Protein AF-A0A925Y4F1-F1 (afdb_monomer)

Nearest PDB structures (foldseek):
  5akm-assembly2_K  TM=5.065E-01  e=3.520E-01  Desulfurococcus mucosus
  6th6-assembly1_Aj  TM=6.884E-01  e=2.343E+00  Thermococcus kodakarensis KOD1
  8g4s-assembly1_W  TM=6.745E-01  e=3.884E+00  Giardia duodenalis assemblage A
  2dql-assembly1_B  TM=3.726E-01  e=1.506E+00  Nostoc sp. PCC 7120 = FACHB-418

Solvent-accessible surface area (backbone atoms only — not comparable to full-atom values): 8237 Å² total; per-residue (Å²): 137,86,78,78,82,74,82,84,73,77,50,71,69,57,51,53,49,58,68,64,50,79,84,72,74,66,69,68,47,34,46,95,66,80,84,69,73,68,86,75,72,80,54,98,79,59,75,74,85,65,49,62,56,43,49,54,50,48,53,49,29,64,29,51,77,56,50,66,47,76,46,74,44,55,70,67,51,51,48,53,45,55,49,51,38,64,76,66,68,48,47,55,48,78,45,78,44,85,69,65,87,67,39,27,39,35,37,32,65,57,58,56,62,61,57,48,51,54,53,50,48,54,53,50,53,53,51,52,52,56,69,68,75,110

Structure (mmCIF, N/CA/C/O backbone):
data_AF-A0A925Y4F1-F1
#
_entry.id   AF-A0A925Y4F1-F1
#
loop_
_atom_site.group_PDB
_atom_site.id
_atom_site.type_symbol
_atom_site.label_atom_id
_atom_site.label_alt_id
_atom_site.label_comp_id
_atom_site.label_asym_id
_atom_site.label_entity_id
_atom_site.label_seq_id
_atom_site.pdbx_PDB_ins_code
_atom_site.Cartn_x
_atom_site.Cartn_y
_atom_site.Cartn_z
_atom_site.occupancy
_atom_site.B_iso_or_equiv
_atom_site.auth_seq_id
_atom_site.auth_comp_id
_atom_site.auth_asym_id
_atom_site.auth_atom_id
_atom_site.pdbx_PDB_model_num
ATOM 1 N N . MET A 1 1 ? 37.321 -31.493 -2.704 1.00 39.97 1 MET A N 1
ATOM 2 C CA . MET A 1 1 ? 37.494 -30.059 -3.024 1.00 39.97 1 MET A CA 1
ATOM 3 C C . MET A 1 1 ? 36.190 -29.572 -3.640 1.00 39.97 1 MET A C 1
ATOM 5 O O . MET A 1 1 ? 35.949 -29.855 -4.803 1.00 39.97 1 MET A O 1
ATOM 9 N N . ASN A 1 2 ? 35.301 -28.958 -2.853 1.00 40.00 2 ASN A N 1
ATOM 10 C CA . ASN A 1 2 ? 34.049 -28.402 -3.378 1.00 40.00 2 ASN A CA 1
ATOM 11 C C . ASN A 1 2 ? 34.341 -27.017 -3.956 1.00 40.00 2 ASN A C 1
ATOM 13 O O . ASN A 1 2 ? 34.723 -26.113 -3.217 1.00 40.00 2 ASN A O 1
ATOM 17 N N . SER A 1 3 ? 34.209 -26.885 -5.275 1.00 37.91 3 SER A N 1
ATOM 18 C CA . SER A 1 3 ? 34.307 -25.599 -5.964 1.00 37.91 3 SER A CA 1
ATOM 19 C C . SER A 1 3 ? 33.114 -24.715 -5.569 1.00 37.91 3 SER A C 1
ATOM 21 O O . SER A 1 3 ? 31.995 -25.234 -5.500 1.00 37.91 3 SER A O 1
ATOM 23 N N . PRO A 1 4 ? 33.305 -23.414 -5.287 1.00 43.16 4 PRO A N 1
ATOM 24 C CA . PRO A 1 4 ? 32.191 -22.515 -5.004 1.00 43.16 4 PRO A CA 1
ATOM 25 C C . PRO A 1 4 ? 31.297 -22.387 -6.252 1.00 43.16 4 PRO A C 1
ATOM 27 O O . PRO A 1 4 ? 31.819 -22.385 -7.371 1.00 43.16 4 PRO A O 1
ATOM 30 N N . PRO A 1 5 ? 29.961 -22.294 -6.108 1.00 44.84 5 PRO A N 1
ATOM 31 C CA . PRO A 1 5 ? 29.085 -22.093 -7.256 1.00 44.84 5 PRO A CA 1
ATOM 32 C C . PRO A 1 5 ? 29.449 -20.773 -7.943 1.00 44.84 5 PRO A C 1
ATOM 34 O O . PR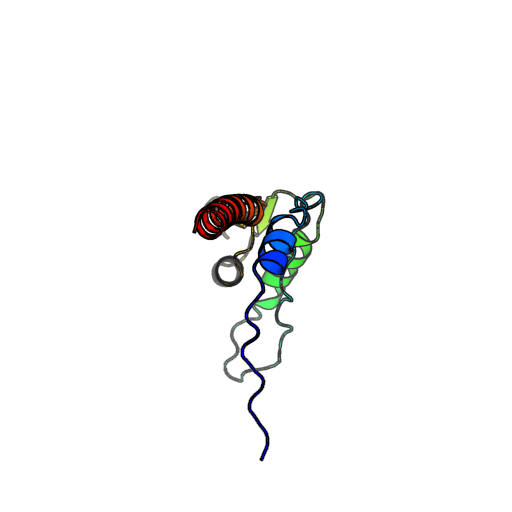O A 1 5 ? 29.563 -19.737 -7.288 1.00 44.84 5 PRO A O 1
ATOM 37 N N . ALA A 1 6 ? 29.651 -20.825 -9.262 1.00 44.00 6 ALA A N 1
ATOM 38 C CA . ALA A 1 6 ? 29.965 -19.649 -10.060 1.00 44.00 6 ALA A CA 1
ATOM 39 C C . ALA A 1 6 ? 28.911 -18.548 -9.831 1.00 44.00 6 ALA A C 1
ATOM 41 O O . ALA A 1 6 ? 27.718 -18.864 -9.720 1.00 44.00 6 ALA A O 1
ATOM 42 N N . PRO A 1 7 ? 29.313 -17.265 -9.768 1.00 50.16 7 PRO A N 1
ATOM 43 C CA . PRO A 1 7 ? 28.362 -16.165 -9.683 1.00 50.16 7 PRO A CA 1
ATOM 44 C 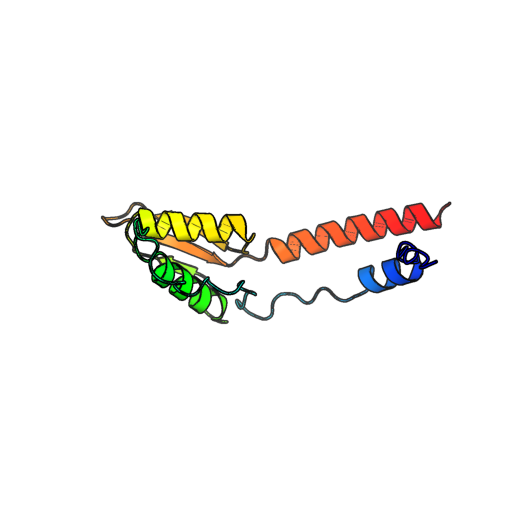C . PRO A 1 7 ? 27.354 -16.283 -10.830 1.00 50.16 7 PRO A C 1
ATOM 46 O O . PRO A 1 7 ? 27.733 -16.407 -11.998 1.00 50.16 7 PRO A O 1
ATOM 49 N N . ARG A 1 8 ? 26.057 -16.277 -10.497 1.00 52.81 8 ARG A N 1
ATOM 50 C CA . ARG A 1 8 ? 24.969 -16.232 -11.481 1.00 52.81 8 ARG A CA 1
ATOM 51 C C . ARG A 1 8 ? 24.977 -14.857 -12.144 1.00 52.81 8 ARG A C 1
ATOM 53 O O . ARG A 1 8 ? 24.193 -13.986 -11.786 1.00 52.81 8 ARG A O 1
ATOM 60 N N . PHE A 1 9 ? 25.882 -14.647 -13.092 1.00 53.66 9 PHE A N 1
ATOM 61 C CA . PHE A 1 9 ? 25.792 -13.508 -13.991 1.00 53.66 9 PHE A CA 1
ATOM 62 C C . PHE A 1 9 ? 24.533 -13.693 -14.837 1.00 53.66 9 PHE A C 1
ATOM 64 O O . PHE A 1 9 ? 24.441 -14.623 -15.642 1.00 53.66 9 PHE A O 1
ATOM 71 N N . LEU A 1 10 ? 23.541 -12.833 -14.613 1.00 61.94 10 LEU A N 1
ATOM 72 C CA . LEU A 1 10 ? 22.380 -12.736 -15.485 1.00 61.94 10 LEU A CA 1
ATOM 73 C C . LEU A 1 10 ? 22.891 -12.368 -16.880 1.00 61.94 10 LEU A C 1
ATOM 75 O O . LEU A 1 10 ? 23.529 -11.333 -17.072 1.00 61.94 10 LEU A O 1
ATOM 79 N N . ARG A 1 11 ? 22.673 -13.254 -17.857 1.00 72.31 11 ARG A N 1
ATOM 80 C CA . ARG A 1 11 ? 23.018 -12.979 -19.257 1.00 72.31 11 ARG A CA 1
ATOM 81 C C . ARG A 1 11 ? 22.191 -11.787 -19.736 1.00 72.31 11 ARG A C 1
ATOM 83 O O . ARG A 1 11 ? 21.039 -11.643 -19.329 1.00 72.31 11 ARG A O 1
ATOM 90 N N . LYS A 1 12 ? 22.733 -10.977 -20.644 1.00 70.81 12 LYS A N 1
ATOM 91 C CA . LYS A 1 12 ? 22.029 -9.825 -21.233 1.00 70.81 12 LYS A CA 1
ATOM 92 C C . LYS A 1 12 ? 20.640 -10.194 -21.775 1.00 70.81 12 LYS A C 1
ATOM 94 O O . LYS A 1 12 ? 19.685 -9.460 -21.552 1.00 70.81 12 LYS A O 1
ATOM 99 N N . ASP A 1 13 ? 20.514 -11.379 -22.369 1.00 70.62 13 ASP A N 1
ATOM 100 C CA . ASP A 1 13 ? 19.242 -11.904 -22.884 1.00 70.62 13 ASP A CA 1
ATOM 101 C C . ASP A 1 13 ? 18.221 -12.178 -21.768 1.00 70.62 13 ASP A C 1
ATOM 103 O O . ASP A 1 13 ? 17.026 -11.944 -21.940 1.00 70.62 13 ASP A O 1
ATOM 107 N N . SER A 1 14 ? 18.682 -12.616 -20.589 1.00 78.25 14 SER A N 1
ATOM 108 C CA . SER A 1 14 ? 17.811 -12.799 -19.419 1.00 78.25 14 SER A CA 1
ATOM 109 C C . SER A 1 14 ? 17.327 -11.465 -18.853 1.00 78.25 14 SER A C 1
ATOM 111 O O . SER A 1 14 ? 16.167 -11.358 -18.475 1.00 78.25 14 SER A O 1
ATOM 113 N N . ILE A 1 15 ? 18.172 -10.427 -18.887 1.00 75.44 15 ILE A N 1
ATOM 114 C CA . ILE A 1 15 ? 17.805 -9.071 -18.456 1.00 75.44 15 ILE A CA 1
ATOM 115 C C . ILE A 1 15 ? 16.771 -8.480 -19.417 1.00 75.44 15 ILE A C 1
ATOM 117 O O . ILE A 1 15 ? 15.743 -7.983 -18.975 1.00 75.44 15 ILE A O 1
ATOM 121 N N . ALA A 1 16 ? 16.989 -8.597 -20.730 1.00 79.00 16 ALA A N 1
ATOM 122 C CA . ALA A 1 16 ? 16.023 -8.147 -21.733 1.00 79.00 16 ALA A CA 1
ATOM 123 C C . ALA A 1 16 ? 14.668 -8.867 -21.600 1.00 79.00 16 ALA A C 1
ATOM 125 O O . ALA A 1 16 ? 13.620 -8.247 -21.759 1.00 79.00 16 ALA A O 1
ATOM 126 N N . THR A 1 17 ? 14.690 -10.161 -21.264 1.00 80.19 17 THR A N 1
ATOM 127 C CA . THR A 1 17 ? 13.474 -10.956 -21.034 1.00 80.19 17 THR A CA 1
ATOM 128 C C . THR A 1 17 ? 12.711 -10.486 -19.792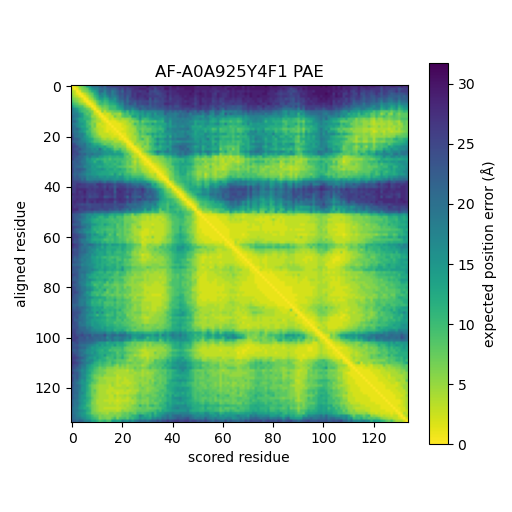 1.00 80.19 17 THR A C 1
ATOM 130 O O . THR A 1 17 ? 11.491 -10.349 -19.847 1.00 80.19 17 THR A O 1
ATOM 133 N N . GLU A 1 18 ? 13.408 -10.203 -18.687 1.00 78.94 18 GLU A N 1
ATOM 134 C CA . GLU A 1 18 ? 12.793 -9.659 -17.467 1.00 78.94 18 GLU A CA 1
ATOM 135 C C . GLU A 1 18 ? 12.236 -8.249 -17.695 1.00 78.94 18 GLU A C 1
ATOM 137 O O . GLU A 1 18 ? 11.084 -7.988 -17.357 1.00 78.94 18 GLU A O 1
ATOM 142 N N . ILE A 1 19 ? 12.990 -7.374 -18.370 1.00 80.56 19 ILE A N 1
ATOM 143 C CA . ILE A 1 19 ? 12.516 -6.039 -18.762 1.00 80.56 19 ILE A CA 1
ATOM 144 C C . ILE A 1 19 ? 11.279 -6.145 -19.653 1.00 80.56 19 ILE A C 1
ATOM 146 O O . ILE A 1 19 ? 10.390 -5.319 -19.532 1.00 80.56 19 ILE A O 1
ATOM 150 N N . ALA A 1 20 ? 11.182 -7.138 -20.539 1.00 79.75 20 ALA A N 1
ATOM 151 C CA . ALA A 1 20 ? 10.024 -7.311 -21.412 1.00 79.75 20 ALA A CA 1
ATOM 152 C C . ALA A 1 20 ? 8.789 -7.891 -20.693 1.00 79.75 20 ALA A C 1
ATOM 154 O O . ALA A 1 20 ? 7.681 -7.767 -21.226 1.00 79.75 20 ALA A O 1
ATOM 155 N N . ARG A 1 21 ? 8.930 -8.482 -19.494 1.00 80.50 21 ARG A N 1
ATOM 156 C CA . ARG A 1 21 ? 7.810 -9.078 -18.743 1.00 80.50 21 ARG A CA 1
ATOM 157 C C . ARG A 1 21 ? 6.735 -8.020 -18.472 1.00 80.50 21 ARG A C 1
ATOM 159 O O . ARG A 1 21 ? 7.064 -6.978 -17.912 1.00 80.50 21 ARG A O 1
ATOM 166 N N . PRO A 1 22 ? 5.462 -8.254 -18.831 1.00 76.19 22 PRO A N 1
ATOM 167 C CA . PRO A 1 22 ? 4.415 -7.261 -18.631 1.00 76.19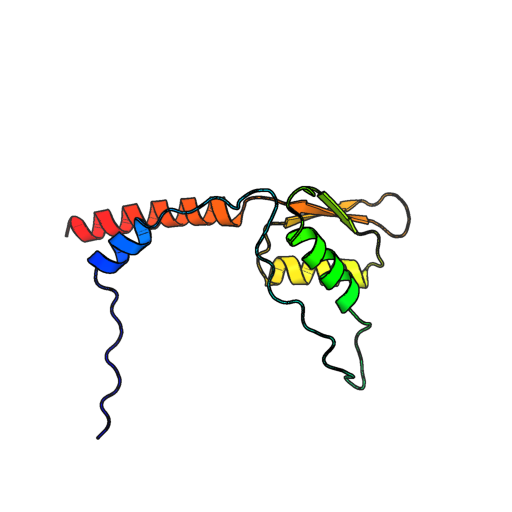 22 PRO A CA 1
ATOM 168 C C . PRO A 1 22 ? 4.261 -6.936 -17.143 1.00 76.19 22 PRO A C 1
ATOM 170 O O . PRO A 1 22 ? 3.979 -7.820 -16.332 1.00 76.19 22 PRO A O 1
ATOM 173 N N . LEU A 1 23 ? 4.420 -5.657 -16.801 1.00 72.38 23 LEU A N 1
ATOM 174 C CA . LEU A 1 23 ? 4.002 -5.135 -15.507 1.00 72.38 23 LEU A CA 1
ATOM 175 C C . LEU A 1 23 ? 2.481 -5.085 -15.527 1.00 72.38 23 LEU A C 1
ATOM 177 O O . LEU A 1 23 ? 1.881 -4.263 -16.218 1.00 72.38 23 LEU A O 1
ATOM 181 N N . THR A 1 24 ? 1.859 -6.038 -14.844 1.00 71.56 24 THR A N 1
ATOM 182 C CA . THR A 1 24 ? 0.402 -6.066 -14.750 1.00 71.56 24 THR A CA 1
ATOM 183 C C . THR A 1 24 ? 0.013 -5.030 -13.698 1.00 71.56 24 THR A C 1
ATOM 185 O O . THR A 1 24 ? 0.523 -5.127 -12.579 1.00 71.56 24 THR A O 1
ATOM 188 N N . PRO A 1 25 ? -0.828 -4.028 -14.018 1.00 70.06 25 PRO A N 1
ATOM 189 C CA . PRO A 1 25 ? -1.329 -3.120 -12.993 1.00 70.06 25 PRO A CA 1
ATOM 190 C C . PRO A 1 25 ? -2.053 -3.938 -11.923 1.00 70.06 25 PRO A C 1
ATOM 192 O O . PRO A 1 25 ? -2.603 -5.001 -12.229 1.00 70.06 25 PRO A O 1
ATOM 195 N N . CYS A 1 26 ? -2.054 -3.461 -10.676 1.00 65.69 26 CYS A N 1
ATOM 196 C CA . CYS A 1 26 ? -2.813 -4.132 -9.625 1.00 65.69 26 CYS A CA 1
ATOM 197 C C . CYS A 1 26 ? -4.280 -4.253 -10.082 1.00 65.69 26 CYS A C 1
ATOM 199 O O . CYS A 1 26 ? -4.888 -3.224 -10.389 1.00 65.69 26 CYS A O 1
ATOM 201 N N . PRO A 1 27 ? -4.837 -5.475 -10.197 1.00 66.25 27 PRO A N 1
ATOM 202 C CA . PRO A 1 27 ? -6.240 -5.631 -10.533 1.00 66.25 27 PRO A CA 1
ATOM 203 C C . PRO A 1 27 ? -7.066 -5.095 -9.362 1.00 66.25 27 PRO A C 1
ATOM 205 O O . PRO A 1 27 ? -6.865 -5.494 -8.212 1.00 66.25 27 PRO A O 1
ATOM 208 N N . ASP A 1 28 ? -7.967 -4.166 -9.668 1.00 76.06 28 ASP A N 1
ATOM 209 C CA . ASP A 1 28 ? -8.813 -3.471 -8.697 1.00 76.06 28 ASP A CA 1
ATOM 210 C C . ASP A 1 28 ? -8.022 -2.722 -7.598 1.00 76.06 28 ASP A C 1
ATOM 212 O O . ASP A 1 28 ? -6.836 -2.392 -7.728 1.00 76.06 28 ASP A O 1
ATOM 216 N N . TRP A 1 29 ? -8.683 -2.417 -6.478 1.00 76.06 29 TRP A N 1
ATOM 217 C CA . TRP A 1 29 ? -8.036 -1.847 -5.294 1.00 76.06 29 TRP A CA 1
ATOM 218 C C . TRP A 1 29 ? -7.375 -2.913 -4.402 1.00 76.06 29 TRP A C 1
ATOM 220 O O . TRP A 1 29 ? -6.961 -2.606 -3.288 1.00 76.06 29 TRP A O 1
ATOM 230 N N . CYS A 1 30 ? -7.221 -4.158 -4.856 1.00 78.88 30 CYS A N 1
ATOM 231 C CA . CYS A 1 30 ? -6.463 -5.163 -4.111 1.00 78.88 30 CYS A CA 1
ATOM 232 C C . CYS A 1 30 ? -4.968 -4.828 -4.120 1.00 78.88 30 CYS A C 1
ATOM 234 O O . CYS A 1 30 ? -4.407 -4.450 -5.153 1.00 78.88 30 CYS A O 1
ATOM 236 N N . ARG A 1 31 ? -4.298 -4.975 -2.976 1.00 79.44 31 ARG A N 1
ATOM 237 C CA . ARG A 1 31 ? -2.850 -4.759 -2.861 1.00 79.44 31 ARG A CA 1
ATOM 238 C C . ARG A 1 31 ? -2.197 -5.928 -2.120 1.00 79.44 31 ARG A C 1
ATOM 240 O O . ARG A 1 31 ? -2.749 -6.398 -1.121 1.00 79.44 31 ARG A O 1
ATOM 247 N N . PRO A 1 32 ? -1.023 -6.406 -2.569 1.00 77.94 32 PRO A N 1
ATOM 248 C CA . PRO A 1 32 ? -0.292 -7.431 -1.840 1.00 77.94 32 PRO A CA 1
ATOM 249 C C . PRO A 1 32 ? 0.122 -6.874 -0.475 1.00 77.94 32 PRO A C 1
ATOM 251 O O . PRO A 1 32 ? 0.839 -5.881 -0.381 1.00 77.94 32 PRO A O 1
ATOM 254 N N . CYS A 1 33 ? -0.346 -7.512 0.594 1.00 79.19 33 CYS A N 1
ATOM 255 C CA . CYS A 1 33 ? 0.021 -7.163 1.960 1.00 79.19 33 CYS A CA 1
ATOM 256 C C . CYS A 1 33 ? 0.920 -8.271 2.530 1.00 79.19 33 CYS A C 1
ATOM 258 O O . CYS A 1 33 ? 0.565 -9.451 2.425 1.00 79.19 33 CYS A O 1
ATOM 260 N N . PRO A 1 34 ? 2.086 -7.942 3.115 1.00 81.19 34 PRO A N 1
ATOM 261 C CA . PRO A 1 34 ? 2.920 -8.925 3.785 1.00 81.19 34 PRO A CA 1
ATOM 262 C C . PRO A 1 34 ? 2.170 -9.534 4.975 1.00 81.19 34 PRO A C 1
ATOM 264 O O . PRO A 1 34 ? 1.310 -8.881 5.574 1.00 81.19 34 PRO A O 1
ATOM 267 N N . PRO A 1 35 ? 2.484 -10.787 5.346 1.00 76.81 35 PRO A N 1
ATOM 268 C CA . PRO A 1 35 ? 1.791 -11.455 6.432 1.00 76.81 35 PRO A CA 1
ATOM 269 C C . PRO A 1 35 ? 1.990 -10.676 7.731 1.00 76.81 35 PRO A C 1
ATOM 271 O O . PRO A 1 35 ? 3.117 -10.479 8.189 1.00 76.81 35 PRO A O 1
ATOM 274 N N . VAL A 1 36 ? 0.878 -10.258 8.332 1.00 77.50 36 VAL A N 1
ATOM 275 C CA . VAL A 1 36 ? 0.878 -9.631 9.653 1.00 77.50 36 VAL A CA 1
ATOM 276 C C . VAL A 1 36 ? 1.484 -10.623 10.649 1.00 77.50 36 VAL A C 1
ATOM 278 O O . VAL A 1 36 ? 1.077 -11.794 10.653 1.00 77.50 36 VAL A O 1
ATOM 281 N N . PRO A 1 37 ? 2.453 -10.209 11.488 1.00 69.88 37 PRO A N 1
ATOM 282 C CA . PRO A 1 37 ? 2.990 -11.085 12.514 1.00 69.88 37 PRO A CA 1
ATOM 283 C C . PRO A 1 37 ? 1.842 -11.573 13.398 1.00 69.88 37 PRO A C 1
ATOM 285 O O . PRO A 1 37 ? 1.122 -10.790 14.016 1.00 69.88 37 PRO A O 1
ATOM 288 N N . LYS A 1 38 ? 1.651 -12.895 13.436 1.00 63.59 38 LYS A N 1
ATOM 289 C CA . LYS A 1 38 ? 0.774 -13.519 14.428 1.00 63.59 38 LYS A CA 1
ATOM 290 C C . LYS A 1 38 ? 1.327 -13.162 15.799 1.00 63.59 38 LYS A C 1
ATOM 292 O O . LYS A 1 38 ? 2.544 -13.070 15.935 1.00 63.59 38 LYS A O 1
ATOM 297 N N . ASN A 1 39 ? 0.448 -12.990 16.782 1.00 59.66 39 ASN A N 1
ATOM 298 C CA . ASN A 1 39 ? 0.827 -12.774 18.173 1.00 59.66 39 ASN A CA 1
ATOM 299 C C . ASN A 1 39 ? 1.743 -13.925 18.630 1.00 59.66 39 ASN A C 1
ATOM 301 O O . ASN A 1 39 ? 1.277 -14.984 19.047 1.00 59.66 39 ASN A O 1
ATOM 305 N N . GLN A 1 40 ? 3.056 -13.770 18.449 1.00 50.53 40 GLN A N 1
ATOM 306 C CA . GLN A 1 40 ? 4.053 -14.707 18.938 1.00 50.53 40 GLN A CA 1
ATOM 307 C C . GLN A 1 40 ? 4.151 -14.388 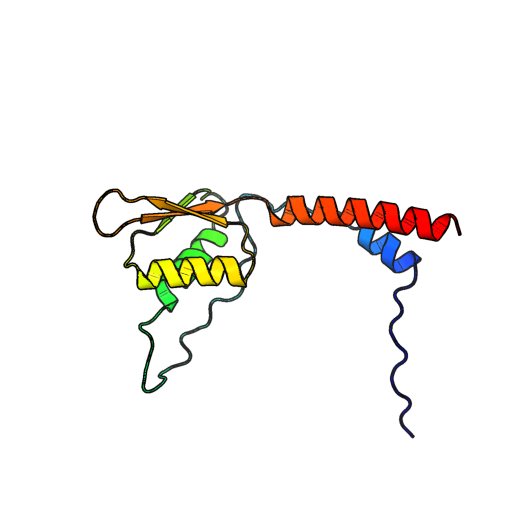20.418 1.00 50.53 40 GLN A C 1
ATOM 309 O O . GLN A 1 40 ? 4.652 -13.333 20.797 1.00 50.53 40 GLN A O 1
ATOM 314 N N . GLY A 1 41 ? 3.491 -15.229 21.208 1.00 46.72 41 GLY A N 1
ATOM 315 C CA . GLY A 1 41 ? 3.066 -14.911 22.558 1.00 46.72 41 GLY A CA 1
ATOM 316 C C . GLY A 1 41 ? 4.141 -14.290 23.445 1.00 46.72 41 GLY A C 1
ATOM 317 O O . GLY A 1 41 ? 5.312 -14.648 23.389 1.00 46.72 41 GLY A O 1
ATOM 318 N N . SER A 1 42 ? 3.665 -13.416 24.332 1.00 51.94 42 SER A N 1
ATOM 319 C CA . SER A 1 42 ? 4.218 -13.204 25.668 1.00 51.94 42 SER A CA 1
ATOM 320 C C . SER A 1 42 ? 5.733 -12.978 25.718 1.00 51.94 42 SER A C 1
ATOM 322 O O . SER A 1 42 ? 6.475 -13.770 26.299 1.00 51.94 42 SER A O 1
ATOM 324 N N . SER A 1 43 ? 6.189 -11.823 25.232 1.00 49.34 43 SER A N 1
ATOM 325 C CA . SER A 1 43 ? 7.303 -11.198 25.946 1.00 49.34 43 SER A CA 1
ATOM 326 C C . SER A 1 43 ? 6.787 -10.788 27.325 1.00 49.34 43 SER A C 1
ATOM 328 O O . SER A 1 43 ? 5.748 -10.138 27.430 1.00 49.34 43 SER A O 1
ATOM 330 N N . SER A 1 44 ? 7.508 -11.154 28.383 1.00 53.69 44 SER A N 1
ATOM 331 C CA . SER A 1 44 ? 7.198 -10.829 29.784 1.00 53.69 44 SER A CA 1
ATOM 332 C C . SER A 1 44 ? 7.127 -9.315 30.068 1.00 53.69 44 SER A C 1
ATOM 334 O O . SER A 1 44 ? 6.700 -8.908 31.142 1.00 53.69 44 SER A O 1
ATOM 336 N N . TYR A 1 45 ? 7.518 -8.489 29.090 1.00 51.03 45 TYR A N 1
ATOM 337 C CA . TYR A 1 45 ? 7.425 -7.026 29.066 1.00 51.03 45 TYR A CA 1
ATOM 338 C C . TYR A 1 45 ? 6.564 -6.538 27.883 1.00 51.03 45 TYR A C 1
ATOM 340 O O . TYR A 1 45 ? 6.941 -5.610 27.170 1.00 51.03 45 TYR A O 1
ATOM 348 N N . GLY A 1 46 ? 5.462 -7.242 27.607 1.00 51.91 46 GLY A N 1
ATOM 349 C CA . GLY A 1 46 ? 4.686 -7.144 26.370 1.00 51.91 46 GLY A CA 1
ATOM 350 C C . GLY A 1 46 ? 4.275 -5.722 25.985 1.00 51.91 46 GLY A C 1
ATOM 351 O O . GLY A 1 46 ? 3.613 -5.023 26.751 1.00 51.91 46 GLY A O 1
ATOM 352 N N . ARG A 1 47 ? 4.629 -5.322 24.754 1.00 51.25 47 ARG A N 1
ATOM 353 C CA . ARG A 1 47 ? 3.908 -4.260 24.041 1.00 51.25 47 ARG A CA 1
ATOM 354 C C . ARG A 1 47 ? 2.425 -4.659 23.976 1.00 51.25 47 ARG A C 1
ATOM 356 O O . ARG A 1 47 ? 2.154 -5.851 23.808 1.00 51.25 47 ARG A O 1
ATOM 363 N N . PRO A 1 48 ? 1.484 -3.709 24.129 1.00 53.81 48 PRO A N 1
ATOM 364 C CA . PRO A 1 48 ? 0.067 -3.992 23.925 1.00 53.81 48 PRO A CA 1
ATOM 365 C C . PRO A 1 48 ? -0.128 -4.643 22.553 1.00 53.81 48 PRO A C 1
ATOM 367 O O . PRO A 1 48 ? 0.648 -4.370 21.643 1.00 53.81 48 PRO A O 1
ATOM 370 N N . ASP A 1 49 ? -1.117 -5.528 22.427 1.00 58.25 49 ASP A N 1
ATOM 371 C CA . ASP A 1 49 ? -1.396 -6.265 21.194 1.00 58.25 49 ASP A CA 1
ATOM 372 C C . ASP A 1 49 ? -1.563 -5.296 20.012 1.00 58.25 49 ASP A C 1
ATOM 374 O O . ASP A 1 49 ? -2.630 -4.745 19.776 1.00 58.25 49 ASP A O 1
ATOM 378 N N . GLU A 1 50 ? -0.484 -5.096 19.257 1.00 63.28 50 GLU A N 1
ATOM 379 C CA . GLU A 1 50 ? -0.394 -4.301 18.025 1.00 63.28 50 GLU A CA 1
ATOM 380 C C . GLU A 1 50 ? -1.061 -5.020 16.834 1.00 63.28 50 GLU A C 1
ATOM 382 O O . GLU A 1 50 ? -1.175 -4.496 15.727 1.00 63.28 50 GLU A O 1
ATOM 387 N N . THR A 1 51 ? -1.522 -6.250 17.056 1.00 71.56 51 THR A N 1
ATOM 388 C CA . THR A 1 51 ? -2.057 -7.155 16.041 1.00 71.56 51 THR A CA 1
ATOM 389 C C . THR A 1 51 ? -3.441 -6.807 15.472 1.00 71.56 51 THR A C 1
ATOM 391 O O . THR A 1 51 ? -3.631 -7.083 14.285 1.00 71.56 51 THR A O 1
ATOM 394 N N . PRO A 1 52 ? -4.408 -6.198 16.193 1.00 82.56 52 PRO A N 1
ATOM 395 C CA . PRO A 1 52 ? -5.744 -5.990 15.647 1.00 82.56 52 PRO A CA 1
ATOM 396 C C . PRO A 1 52 ? -5.767 -4.879 14.593 1.00 82.56 52 PRO A C 1
ATOM 398 O O . PRO A 1 52 ? -6.418 -5.045 13.566 1.00 82.56 52 PRO A O 1
ATOM 401 N N . VAL A 1 53 ? -5.010 -3.789 14.780 1.00 85.62 53 VAL A N 1
ATOM 402 C CA . VAL A 1 53 ? -4.936 -2.704 13.783 1.00 85.62 53 VAL A CA 1
ATOM 403 C C . VAL A 1 53 ? -4.250 -3.168 12.494 1.00 85.62 53 VAL A C 1
ATOM 405 O O . VAL A 1 53 ? -4.669 -2.802 11.398 1.00 85.62 53 VAL A O 1
ATOM 408 N N . LEU A 1 54 ? -3.238 -4.035 12.602 1.00 85.12 54 LEU A N 1
ATOM 409 C CA . LEU A 1 54 ? -2.561 -4.607 11.439 1.00 85.12 54 LEU A CA 1
ATOM 410 C C . LEU A 1 54 ? -3.429 -5.641 10.715 1.00 85.12 54 LEU A C 1
ATOM 412 O O . LEU A 1 54 ? -3.391 -5.716 9.489 1.00 85.12 54 LEU A O 1
ATOM 416 N N . GLN A 1 55 ? -4.235 -6.417 11.445 1.00 86.25 55 GLN A N 1
ATOM 417 C CA . GLN A 1 55 ? -5.228 -7.312 10.843 1.00 86.25 55 GLN A CA 1
ATOM 418 C C . GLN A 1 55 ? -6.322 -6.530 10.109 1.00 86.25 55 GLN A C 1
ATOM 420 O O . GLN A 1 55 ? -6.676 -6.899 8.992 1.00 86.25 55 GLN A O 1
ATOM 425 N N . GLU A 1 56 ? -6.812 -5.436 10.699 1.00 89.12 56 GLU A N 1
ATOM 426 C CA . GLU A 1 56 ? -7.766 -4.519 10.065 1.00 89.12 56 GLU A CA 1
ATOM 427 C C . GLU A 1 56 ? -7.184 -3.934 8.766 1.00 89.12 56 GLU A C 1
ATOM 429 O O . GLU A 1 56 ? -7.826 -3.979 7.716 1.00 89.12 56 GLU A O 1
ATOM 434 N N . LEU A 1 57 ? -5.921 -3.495 8.801 1.00 88.62 57 LEU A N 1
ATOM 435 C CA . LEU A 1 57 ? -5.202 -3.010 7.624 1.00 88.62 57 LEU A CA 1
ATOM 436 C C . LEU A 1 57 ? -5.037 -4.093 6.546 1.00 88.62 57 LEU A C 1
ATOM 438 O O . LEU A 1 57 ? -5.239 -3.829 5.363 1.00 88.62 57 LEU A O 1
ATOM 442 N N . ALA A 1 58 ? -4.676 -5.318 6.932 1.00 87.75 58 ALA A N 1
ATOM 443 C CA . ALA A 1 58 ? -4.506 -6.421 5.991 1.00 87.75 58 ALA A CA 1
ATOM 444 C C . ALA A 1 58 ? -5.830 -6.831 5.331 1.00 87.75 58 ALA A C 1
ATOM 446 O O . ALA A 1 58 ? -5.847 -7.106 4.131 1.00 87.75 58 ALA A O 1
ATOM 447 N N . ALA A 1 59 ? -6.934 -6.820 6.082 1.00 87.38 59 ALA A N 1
ATOM 448 C CA . ALA A 1 59 ? -8.268 -7.041 5.534 1.00 87.38 59 ALA A CA 1
ATOM 449 C C . ALA A 1 59 ? -8.645 -5.940 4.532 1.00 87.38 59 ALA A C 1
ATOM 451 O O . ALA A 1 59 ? -9.097 -6.249 3.432 1.00 87.38 59 ALA A O 1
ATOM 452 N N . PHE A 1 60 ? -8.376 -4.672 4.861 1.00 88.88 60 PHE A N 1
ATOM 453 C CA . PHE A 1 60 ? -8.582 -3.554 3.939 1.00 88.88 60 PHE A CA 1
ATOM 454 C C . PHE A 1 60 ? -7.753 -3.694 2.654 1.00 88.88 60 PHE A C 1
ATOM 456 O O . PHE A 1 60 ? -8.263 -3.461 1.561 1.00 88.88 60 PHE A O 1
ATOM 463 N N . MET A 1 61 ? -6.492 -4.117 2.747 1.00 86.31 61 MET A N 1
ATOM 464 C CA . MET A 1 61 ? -5.633 -4.331 1.572 1.00 86.31 61 MET A CA 1
ATOM 465 C C . MET A 1 61 ? -6.145 -5.444 0.648 1.00 86.31 61 MET A C 1
ATOM 467 O O . MET A 1 61 ? -5.957 -5.360 -0.566 1.00 86.31 61 MET A O 1
ATOM 471 N N . ALA A 1 62 ? -6.817 -6.451 1.209 1.00 86.56 62 ALA A N 1
ATOM 472 C CA . ALA A 1 62 ? -7.438 -7.542 0.462 1.00 86.56 62 ALA A CA 1
ATOM 473 C C . ALA A 1 62 ? -8.806 -7.179 -0.147 1.00 86.56 62 ALA A C 1
ATOM 475 O O . ALA A 1 62 ? -9.319 -7.942 -0.963 1.00 86.56 62 ALA A O 1
ATOM 476 N N . ASP A 1 63 ? -9.404 -6.050 0.242 1.00 86.25 63 ASP A N 1
ATOM 477 C CA . ASP A 1 63 ? -10.687 -5.596 -0.294 1.00 86.25 63 ASP A CA 1
ATOM 478 C C . ASP A 1 63 ? -10.508 -4.979 -1.702 1.00 86.25 63 ASP A C 1
ATOM 480 O O . ASP A 1 63 ? -9.775 -3.993 -1.847 1.00 86.25 63 ASP A O 1
ATOM 484 N N . PRO A 1 64 ? -11.169 -5.508 -2.749 1.00 82.06 64 PRO A N 1
ATOM 485 C CA . PRO A 1 64 ? -11.067 -4.976 -4.110 1.00 82.06 64 PRO A CA 1
ATOM 486 C C . PRO A 1 64 ? -11.834 -3.664 -4.328 1.00 82.06 64 PRO A C 1
ATOM 488 O O . PRO A 1 64 ? -11.577 -2.970 -5.313 1.00 82.06 64 PRO A O 1
ATOM 491 N N . VAL A 1 65 ? -12.776 -3.311 -3.448 1.00 82.00 65 VAL A N 1
ATOM 492 C CA . VAL A 1 65 ? -13.686 -2.167 -3.623 1.00 82.00 65 VAL A CA 1
ATOM 493 C C . VAL A 1 65 ? -13.261 -0.981 -2.767 1.00 82.00 65 VAL A C 1
ATOM 495 O O . VAL A 1 65 ? -13.318 0.166 -3.218 1.00 82.00 65 VAL A O 1
ATOM 498 N N . ALA A 1 66 ? -12.835 -1.237 -1.531 1.00 83.94 66 ALA A N 1
ATOM 499 C CA . ALA A 1 66 ? -12.497 -0.170 -0.602 1.00 83.94 66 ALA A CA 1
ATOM 500 C C . ALA A 1 66 ? -11.211 0.553 -1.032 1.00 83.94 66 ALA A C 1
ATOM 502 O O . ALA A 1 66 ? -10.117 -0.015 -1.009 1.00 83.94 66 ALA A O 1
ATOM 503 N N . ARG A 1 67 ? -11.350 1.834 -1.396 1.00 86.06 67 ARG A N 1
ATOM 504 C CA . ARG A 1 67 ? -10.240 2.737 -1.744 1.00 86.06 67 ARG A CA 1
ATOM 505 C C . ARG A 1 67 ? -9.679 3.483 -0.536 1.00 86.06 67 ARG A C 1
ATOM 507 O O . ARG A 1 67 ? -8.480 3.746 -0.475 1.00 86.06 67 ARG A O 1
ATOM 514 N N . GLU A 1 68 ? -10.544 3.833 0.406 1.00 89.75 68 GLU A N 1
ATOM 515 C CA . GLU A 1 68 ? -10.209 4.590 1.610 1.00 89.75 68 GLU A CA 1
ATOM 516 C C . GLU A 1 68 ? -10.723 3.840 2.834 1.00 89.75 68 GLU A C 1
ATOM 518 O O . GLU A 1 68 ? -11.835 3.311 2.808 1.00 89.75 68 GLU A O 1
ATOM 523 N N . HIS A 1 69 ? -9.929 3.813 3.902 1.00 91.06 69 HIS A N 1
ATOM 524 C CA . HIS A 1 69 ? -10.307 3.193 5.166 1.00 91.06 69 HIS A CA 1
ATOM 525 C C . HIS A 1 69 ? -9.964 4.103 6.348 1.00 91.06 69 HIS A C 1
ATOM 527 O O . HIS A 1 69 ? -8.785 4.396 6.578 1.00 91.06 69 HIS A O 1
ATOM 533 N N . PRO A 1 70 ? -10.971 4.596 7.090 1.00 90.38 70 PRO A N 1
ATOM 534 C CA . PRO A 1 70 ? -10.750 5.376 8.297 1.00 90.38 70 PRO A CA 1
ATOM 535 C C . PRO A 1 70 ? -10.497 4.460 9.504 1.00 90.38 70 PRO A C 1
ATOM 537 O O . PRO A 1 70 ? -11.398 3.782 9.987 1.00 90.38 70 PRO A O 1
ATOM 540 N N . ILE A 1 71 ? -9.286 4.508 10.056 1.00 88.25 71 ILE A N 1
ATOM 541 C CA . ILE A 1 71 ? -8.898 3.788 11.275 1.00 88.25 71 ILE A CA 1
ATOM 542 C C . ILE A 1 71 ? -9.036 4.734 12.473 1.00 88.25 71 ILE A C 1
ATOM 544 O O 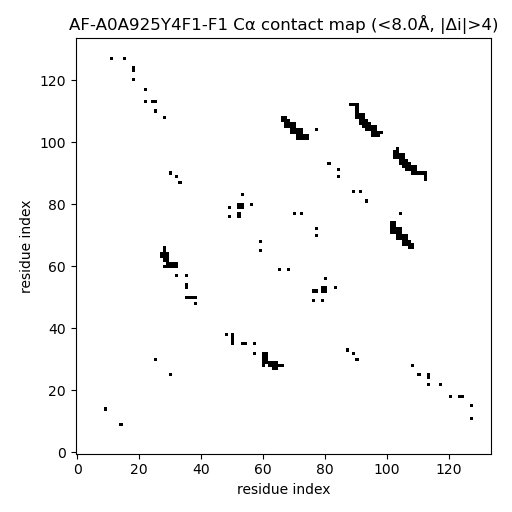. ILE A 1 71 ? -8.168 5.576 12.737 1.00 88.25 71 ILE A O 1
ATOM 548 N N . GLN A 1 72 ? -10.134 4.614 13.218 1.00 88.88 72 GLN A N 1
ATOM 549 C CA . GLN A 1 72 ? -10.368 5.400 14.433 1.00 88.88 72 GLN A CA 1
ATOM 550 C C . GLN A 1 72 ? -9.902 4.625 15.673 1.00 88.88 72 GLN A C 1
ATOM 552 O O . GLN A 1 72 ? -10.667 3.903 16.308 1.00 88.88 72 GLN A O 1
ATOM 557 N N . ARG A 1 73 ? -8.617 4.769 16.012 1.00 86.56 73 ARG A N 1
ATOM 558 C CA . ARG A 1 73 ? -7.958 4.041 17.108 1.00 86.56 73 ARG A CA 1
ATOM 559 C C . ARG A 1 73 ? -7.085 4.953 17.969 1.00 86.56 73 ARG A C 1
ATOM 561 O O . ARG A 1 73 ? -6.851 6.127 17.657 1.00 86.56 73 ARG A O 1
ATOM 568 N N . ARG A 1 74 ? -6.590 4.404 19.080 1.00 87.00 74 ARG A N 1
ATOM 569 C CA . ARG A 1 74 ? -5.637 5.080 19.970 1.00 87.00 74 ARG A CA 1
ATOM 570 C C . ARG A 1 74 ? -4.331 5.404 19.225 1.00 87.00 74 ARG A C 1
ATOM 572 O O . ARG A 1 74 ? -4.066 4.910 18.133 1.00 87.00 74 ARG A O 1
ATOM 579 N N . GLN A 1 75 ? -3.550 6.339 19.763 1.00 85.94 75 GLN A N 1
ATOM 580 C CA . GLN A 1 75 ? -2.362 6.863 19.077 1.00 85.94 75 GLN A CA 1
ATOM 581 C C . GLN A 1 75 ? -1.264 5.813 18.875 1.00 85.94 75 GLN A C 1
ATOM 583 O O . GLN A 1 75 ? -0.618 5.828 17.833 1.00 85.94 75 GLN A O 1
ATOM 588 N N . ASP A 1 76 ? -1.064 4.933 19.846 1.00 84.69 76 ASP A N 1
ATOM 589 C CA . ASP A 1 76 ? -0.165 3.782 19.779 1.00 84.69 76 ASP A CA 1
ATOM 590 C C . ASP A 1 76 ? -0.516 2.877 18.595 1.00 84.69 76 ASP A C 1
ATOM 592 O O . ASP A 1 76 ? 0.313 2.703 17.709 1.00 84.69 76 ASP A O 1
ATOM 596 N N . GLU A 1 77 ? -1.771 2.433 18.493 1.00 84.94 77 GLU A N 1
ATOM 597 C CA . GLU A 1 77 ? -2.231 1.588 17.380 1.00 84.94 77 GLU A CA 1
ATOM 598 C C . GLU A 1 77 ? -2.067 2.279 16.014 1.00 84.94 77 GLU A C 1
ATOM 600 O O . GLU A 1 77 ? -1.608 1.673 15.044 1.00 84.94 77 GLU A O 1
ATOM 605 N N . ARG A 1 78 ? -2.391 3.577 15.925 1.00 88.06 78 ARG A N 1
ATOM 606 C CA . ARG A 1 78 ? -2.188 4.356 14.689 1.00 88.06 78 ARG A CA 1
ATOM 607 C C . ARG A 1 78 ? -0.705 4.471 14.327 1.00 88.06 78 ARG A C 1
ATOM 609 O O . ARG A 1 78 ? -0.366 4.389 13.151 1.00 88.06 78 ARG A O 1
ATOM 616 N N . THR A 1 79 ? 0.171 4.615 15.320 1.00 86.62 79 THR A N 1
ATOM 617 C CA . THR A 1 79 ? 1.625 4.677 15.107 1.00 86.62 79 THR A CA 1
ATOM 618 C C . THR A 1 79 ? 2.149 3.340 14.588 1.00 86.62 79 THR A C 1
ATOM 620 O O . THR A 1 79 ? 2.892 3.324 13.612 1.00 86.62 79 THR A O 1
ATOM 623 N N . THR A 1 80 ? 1.698 2.215 15.150 1.00 87.38 80 THR A N 1
ATOM 624 C CA . THR A 1 80 ? 2.029 0.870 14.652 1.00 87.38 80 THR A CA 1
ATOM 625 C C . THR A 1 80 ? 1.614 0.686 13.193 1.00 87.38 80 THR A C 1
ATOM 627 O O . THR A 1 80 ? 2.402 0.185 12.389 1.00 87.38 80 THR A O 1
ATOM 630 N N . ALA A 1 81 ? 0.398 1.103 12.826 1.00 87.50 81 ALA A N 1
ATOM 631 C CA . ALA A 1 81 ? -0.072 1.015 11.445 1.00 87.50 81 ALA A CA 1
ATOM 632 C C . ALA A 1 81 ? 0.805 1.849 10.494 1.00 87.50 81 ALA A C 1
ATOM 634 O O . ALA A 1 81 ? 1.259 1.339 9.471 1.00 87.50 81 ALA A O 1
ATOM 635 N N . GLU A 1 82 ? 1.112 3.100 10.854 1.00 89.19 82 GLU A N 1
ATOM 636 C CA . GLU A 1 82 ? 2.001 3.965 10.067 1.00 89.19 82 GLU A CA 1
ATOM 637 C C . GLU A 1 82 ? 3.421 3.386 9.931 1.00 89.19 82 GLU A C 1
ATOM 639 O O . GLU A 1 82 ? 4.008 3.431 8.847 1.00 89.19 82 GLU A O 1
ATOM 644 N N . GLU A 1 83 ? 3.986 2.835 11.009 1.00 88.25 83 GLU A N 1
ATOM 645 C CA . GLU A 1 83 ? 5.303 2.187 10.998 1.00 88.25 83 GLU A CA 1
ATOM 646 C C . GLU A 1 83 ? 5.317 0.949 10.098 1.00 88.25 83 GLU A C 1
ATOM 648 O O . GLU A 1 83 ? 6.257 0.766 9.323 1.00 88.25 83 GLU A O 1
ATOM 653 N N . PHE A 1 84 ? 4.274 0.120 10.156 1.00 86.75 84 PHE A N 1
ATOM 654 C CA . PHE A 1 84 ? 4.147 -1.069 9.318 1.00 86.75 84 PHE A CA 1
ATOM 655 C C . PHE A 1 84 ? 4.050 -0.706 7.833 1.00 86.75 84 PHE A C 1
ATOM 657 O O . PHE A 1 84 ? 4.773 -1.276 7.013 1.00 86.75 84 PHE A O 1
ATOM 664 N N . ILE A 1 85 ? 3.230 0.294 7.497 1.00 87.19 85 ILE A N 1
ATOM 665 C CA . ILE A 1 85 ? 3.078 0.809 6.128 1.00 87.19 85 ILE A CA 1
ATOM 666 C C . ILE A 1 85 ? 4.420 1.298 5.582 1.00 87.19 85 ILE A C 1
ATOM 668 O O . ILE A 1 85 ? 4.829 0.883 4.497 1.00 87.19 85 ILE A O 1
ATOM 672 N N . LYS A 1 86 ? 5.150 2.107 6.361 1.00 86.62 86 LYS A N 1
ATOM 673 C CA . LYS A 1 86 ? 6.477 2.616 5.978 1.00 86.62 86 LYS A CA 1
ATOM 674 C C . LYS A 1 86 ? 7.511 1.505 5.837 1.00 86.62 86 LYS A C 1
ATOM 676 O O . LYS A 1 86 ? 8.281 1.506 4.884 1.00 86.62 86 LYS A O 1
ATOM 681 N N . ARG A 1 87 ? 7.540 0.557 6.776 1.00 84.88 87 ARG A N 1
ATOM 682 C CA . ARG A 1 87 ? 8.516 -0.54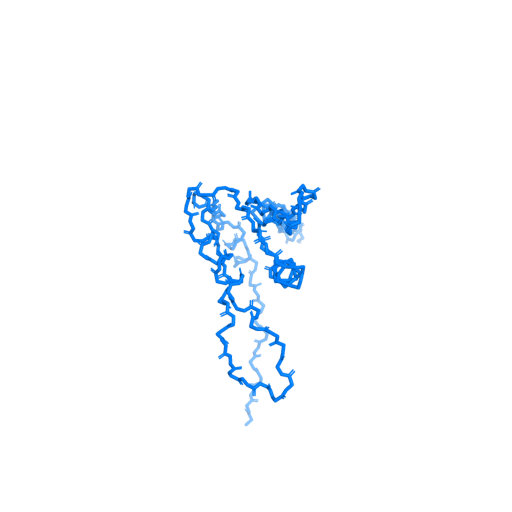3 6.792 1.00 84.88 87 ARG A CA 1
ATOM 683 C C . ARG A 1 87 ? 8.366 -1.473 5.593 1.00 84.88 87 ARG A C 1
ATOM 685 O O . ARG A 1 87 ? 9.364 -2.006 5.113 1.00 84.88 87 ARG A O 1
ATOM 692 N N . HIS A 1 88 ? 7.134 -1.689 5.150 1.00 82.56 88 HIS A N 1
ATOM 693 C CA . HIS A 1 88 ? 6.817 -2.606 4.062 1.00 82.56 88 HIS A CA 1
ATOM 694 C C . HIS A 1 88 ? 6.560 -1.912 2.722 1.00 82.56 88 HIS A C 1
ATOM 696 O O . HIS A 1 88 ? 6.242 -2.606 1.762 1.00 82.56 88 HIS A O 1
ATOM 702 N N . PHE A 1 89 ? 6.726 -0.585 2.651 1.00 81.75 89 PHE A N 1
ATOM 703 C CA . PHE A 1 89 ? 6.474 0.216 1.450 1.00 81.75 89 PHE A CA 1
ATOM 704 C C . PHE A 1 89 ? 5.103 -0.083 0.831 1.00 81.75 89 PHE A C 1
ATOM 706 O O . PHE A 1 89 ? 4.982 -0.276 -0.374 1.00 81.75 89 PHE A O 1
ATOM 713 N N . LEU A 1 90 ? 4.069 -0.175 1.674 1.00 84.44 90 LEU A N 1
ATOM 714 C CA . LEU A 1 90 ? 2.717 -0.427 1.184 1.00 84.44 90 LEU A CA 1
ATOM 715 C C . LEU A 1 90 ? 2.221 0.777 0.383 1.00 84.44 90 LEU A C 1
ATOM 717 O O . LEU A 1 90 ? 2.486 1.919 0.754 1.00 84.44 90 LEU A O 1
ATOM 721 N N . ASP A 1 91 ? 1.445 0.511 -0.667 1.00 86.31 91 ASP A N 1
ATOM 722 C CA . ASP A 1 91 ? 0.835 1.527 -1.531 1.00 86.31 91 ASP A CA 1
ATOM 723 C C . ASP A 1 91 ? -0.344 2.240 -0.857 1.00 86.31 91 ASP A C 1
ATOM 725 O O . ASP A 1 91 ? -1.495 2.172 -1.299 1.00 86.31 91 ASP A O 1
ATOM 729 N N . LEU A 1 92 ? -0.058 2.901 0.259 1.00 87.12 92 LEU A N 1
ATOM 730 C CA . LEU A 1 92 ? -1.028 3.562 1.110 1.00 87.12 92 LEU A CA 1
ATOM 731 C C . LEU A 1 92 ? -0.544 4.958 1.489 1.00 87.12 92 LEU A C 1
ATOM 733 O O . LEU A 1 92 ? 0.502 5.118 2.118 1.00 87.12 92 LEU A O 1
ATOM 737 N N . ASP A 1 93 ? -1.371 5.956 1.206 1.00 87.19 93 ASP A N 1
ATOM 738 C CA . ASP A 1 93 ? -1.235 7.286 1.780 1.00 87.19 93 ASP A CA 1
ATOM 739 C C . ASP A 1 93 ? -1.963 7.348 3.118 1.00 87.19 93 ASP A C 1
ATOM 741 O O . ASP A 1 93 ? -3.130 6.978 3.237 1.00 87.19 93 ASP A O 1
ATOM 745 N N . CYS A 1 94 ? -1.266 7.828 4.143 1.00 89.50 94 CYS A N 1
ATOM 746 C CA . CYS A 1 94 ? -1.793 7.931 5.498 1.00 89.50 94 CYS A CA 1
ATOM 747 C C . CYS A 1 94 ? -1.968 9.393 5.891 1.00 89.50 94 CYS A C 1
ATOM 749 O O . CYS A 1 94 ? -1.006 10.164 5.913 1.00 89.50 94 CYS A O 1
ATOM 751 N N . LYS A 1 95 ? -3.190 9.776 6.264 1.00 89.25 95 LYS A N 1
ATOM 752 C CA . LYS A 1 95 ? -3.504 11.125 6.739 1.00 89.25 95 LYS A CA 1
ATOM 753 C C . LYS A 1 95 ? -4.224 11.075 8.077 1.00 89.25 95 LYS A C 1
ATOM 755 O O . LYS A 1 95 ? -5.326 10.553 8.188 1.00 89.25 95 LYS A O 1
ATOM 760 N N . THR A 1 96 ? -3.641 11.692 9.102 1.00 89.19 96 THR A N 1
ATOM 761 C CA . THR A 1 96 ? -4.329 11.854 10.389 1.00 89.19 96 THR A CA 1
ATOM 762 C C . THR A 1 96 ? -5.356 12.989 10.310 1.00 89.19 96 THR A C 1
ATOM 764 O O . THR A 1 96 ? -4.998 14.159 10.162 1.00 89.19 96 THR A O 1
ATOM 767 N N . ILE A 1 97 ? -6.633 12.654 10.477 1.00 88.88 97 ILE A N 1
ATOM 768 C CA . ILE A 1 97 ? -7.744 13.591 10.639 1.00 88.88 97 ILE A CA 1
ATOM 769 C C . ILE A 1 97 ? -7.916 13.884 12.132 1.00 88.88 97 ILE A C 1
ATOM 771 O O . ILE A 1 97 ? -8.264 13.012 12.930 1.00 88.88 97 ILE A O 1
ATOM 775 N N . ARG A 1 98 ? -7.672 15.140 12.516 1.00 86.25 98 ARG A N 1
ATOM 776 C CA . ARG A 1 98 ? -7.791 15.633 13.899 1.00 86.25 98 ARG A CA 1
ATOM 777 C C . ARG A 1 98 ? -9.176 16.236 14.151 1.00 86.25 98 ARG A C 1
ATOM 779 O O . ARG A 1 98 ? -9.288 17.406 14.502 1.00 86.25 98 ARG A O 1
ATOM 786 N N . GLN A 1 99 ? -10.227 15.462 13.897 1.00 80.62 99 GLN A N 1
ATOM 787 C CA . GLN A 1 99 ? -11.607 15.846 14.205 1.00 80.62 99 GLN A CA 1
ATOM 788 C C . GLN A 1 99 ? -12.154 14.895 15.268 1.00 80.62 99 GLN A C 1
ATOM 790 O O . GLN A 1 99 ? -12.401 13.728 14.986 1.00 80.62 99 GLN A O 1
ATOM 795 N N . GLY A 1 100 ? -12.306 15.398 16.496 1.00 74.25 100 GLY A N 1
ATOM 796 C CA . GLY A 1 100 ? -12.711 14.598 17.653 1.00 74.25 100 GLY A CA 1
ATOM 797 C C . GLY A 1 100 ? -11.582 13.746 18.243 1.00 74.25 100 GLY A C 1
ATOM 798 O O . GLY A 1 100 ? -10.536 13.539 17.632 1.00 74.25 100 GLY A O 1
ATOM 799 N N . THR A 1 101 ? -11.787 13.274 19.469 1.00 73.69 101 THR A N 1
ATOM 800 C CA . THR A 1 101 ? -10.911 12.315 20.147 1.00 73.69 101 THR A CA 1
ATOM 801 C C . THR A 1 101 ? -11.643 10.981 20.289 1.00 73.69 101 THR A C 1
ATOM 803 O O . THR A 1 101 ? -12.786 10.973 20.744 1.00 73.69 101 THR A O 1
ATOM 806 N N . PRO A 1 102 ? -11.007 9.845 19.951 1.00 79.81 102 PRO A N 1
ATOM 807 C CA . PRO A 1 102 ? -9.675 9.686 19.353 1.00 79.81 102 PRO A CA 1
ATOM 808 C C . PRO A 1 102 ? -9.609 10.130 17.877 1.00 79.81 102 PRO A C 1
ATOM 810 O O . PRO A 1 102 ? -10.592 10.019 17.150 1.00 79.81 102 PRO A O 1
ATOM 813 N N . HIS A 1 103 ? -8.435 10.621 17.452 1.00 86.69 103 HIS A N 1
ATOM 814 C CA . HIS A 1 103 ? -8.173 11.016 16.061 1.00 86.69 103 HIS A CA 1
ATOM 815 C C . HIS A 1 103 ? -8.263 9.815 15.107 1.00 86.69 103 HIS A C 1
ATOM 817 O O . HIS A 1 103 ? -7.934 8.689 15.483 1.00 86.69 103 HIS A O 1
ATOM 823 N N . THR A 1 104 ? -8.584 10.081 13.844 1.00 88.62 104 THR A N 1
ATOM 824 C CA . THR A 1 104 ? -8.711 9.053 12.802 1.00 88.62 104 THR A CA 1
ATOM 825 C C . THR A 1 104 ? -7.483 9.054 11.899 1.00 88.62 104 THR A C 1
ATOM 827 O O . THR A 1 104 ? -7.028 10.115 11.476 1.00 88.62 104 THR A O 1
ATOM 830 N N . LEU A 1 105 ? -6.936 7.881 11.589 1.00 90.12 105 LEU A N 1
ATOM 831 C CA . LEU A 1 105 ? -5.949 7.700 10.525 1.00 90.12 105 LEU A CA 1
ATOM 832 C C . LEU A 1 105 ? -6.686 7.277 9.252 1.00 90.12 105 LEU A C 1
ATOM 834 O O . LEU A 1 105 ? -7.217 6.176 9.193 1.00 90.12 105 LEU A O 1
ATOM 838 N N . LEU A 1 106 ? -6.760 8.154 8.255 1.00 90.19 106 LEU A N 1
ATOM 839 C CA . LEU A 1 106 ? -7.314 7.823 6.948 1.00 90.19 106 LEU A CA 1
ATOM 840 C C . LEU A 1 106 ? -6.218 7.183 6.094 1.00 90.19 106 LEU A C 1
ATOM 842 O O . LEU A 1 106 ? -5.222 7.844 5.794 1.00 90.19 106 LEU A O 1
ATOM 846 N N . CYS A 1 107 ? -6.407 5.920 5.724 1.00 90.88 107 CYS A N 1
ATOM 847 C CA . CYS A 1 107 ? -5.541 5.198 4.800 1.00 90.88 107 CYS A CA 1
ATOM 848 C C . CYS A 1 107 ? -6.190 5.172 3.413 1.00 90.88 107 CYS A C 1
ATOM 850 O O . CYS A 1 107 ? -7.302 4.669 3.264 1.00 90.88 107 CYS A O 1
ATOM 852 N N . THR A 1 108 ? -5.499 5.682 2.400 1.00 89.25 108 THR A N 1
ATOM 853 C CA . THR A 1 108 ? -5.970 5.725 1.011 1.00 89.25 108 THR A CA 1
ATOM 854 C C . THR A 1 108 ? -5.046 4.891 0.140 1.00 89.25 108 THR A C 1
ATOM 856 O O . THR A 1 108 ? -3.837 5.103 0.146 1.00 89.25 108 THR A O 1
ATOM 859 N N . LYS A 1 109 ? -5.601 3.953 -0.627 1.00 89.06 109 LYS A N 1
ATOM 860 C CA . LYS A 1 109 ? -4.826 3.159 -1.584 1.00 89.06 109 LYS A CA 1
ATOM 861 C C . LYS A 1 109 ? -4.341 4.011 -2.745 1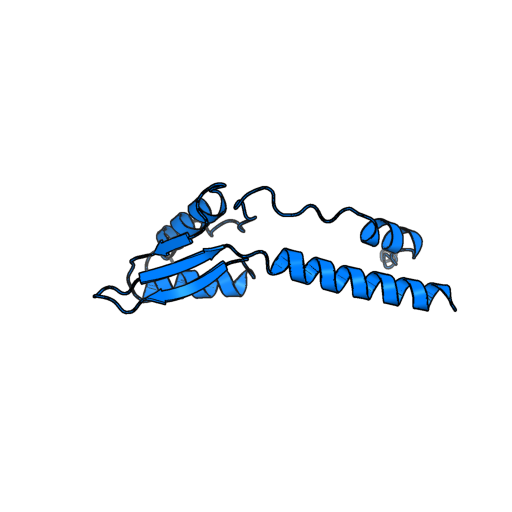.00 89.06 109 LYS A C 1
ATOM 863 O O . LYS A 1 109 ? -5.095 4.813 -3.301 1.00 89.06 109 LYS A O 1
ATOM 868 N N . ASN A 1 110 ? -3.087 3.795 -3.108 1.00 84.38 110 ASN A N 1
ATOM 869 C CA . ASN A 1 110 ? -2.419 4.442 -4.225 1.00 84.38 110 ASN A CA 1
ATOM 870 C C . ASN A 1 110 ? -1.781 3.370 -5.137 1.00 84.38 110 ASN A C 1
ATOM 872 O O . ASN A 1 110 ? -1.924 2.169 -4.901 1.00 84.38 110 ASN A O 1
ATOM 876 N N . ASP A 1 111 ? -1.105 3.809 -6.192 1.00 79.31 111 ASP A N 1
ATOM 877 C CA . ASP A 1 111 ? -0.387 3.004 -7.184 1.00 79.31 111 ASP A CA 1
ATOM 878 C C . ASP A 1 111 ? 1.105 3.376 -7.219 1.00 79.31 111 ASP A C 1
ATOM 880 O O . ASP A 1 111 ? 1.766 3.273 -8.254 1.00 79.31 111 ASP A O 1
ATOM 884 N N . HIS A 1 112 ? 1.651 3.844 -6.091 1.00 79.31 112 HIS A N 1
ATOM 885 C CA . HIS A 1 112 ? 3.027 4.337 -6.008 1.00 79.31 112 HIS A CA 1
ATOM 886 C C . HIS A 1 112 ? 4.060 3.286 -6.427 1.00 79.31 112 HIS A C 1
ATOM 888 O O . HIS A 1 112 ? 4.956 3.613 -7.203 1.00 79.31 112 HIS A O 1
ATOM 894 N N . SER A 1 113 ? 3.926 2.037 -5.981 1.00 74.44 113 SER A N 1
ATOM 895 C CA . SER A 1 113 ? 4.845 0.951 -6.338 1.00 74.44 113 SER A CA 1
ATOM 896 C C . SER A 1 113 ? 4.777 0.623 -7.822 1.00 74.44 113 SER A C 1
ATOM 898 O O . SER A 1 113 ? 5.821 0.470 -8.449 1.00 74.44 113 SER A O 1
ATOM 900 N N . TYR A 1 114 ? 3.579 0.604 -8.412 1.00 78.31 114 TYR A N 1
ATOM 901 C CA . TYR A 1 114 ? 3.412 0.378 -9.850 1.00 78.31 114 TYR A CA 1
ATOM 902 C C . TYR A 1 114 ? 4.036 1.507 -10.684 1.00 78.31 114 TYR A C 1
ATOM 904 O O . TYR A 1 114 ? 4.788 1.249 -11.626 1.00 78.31 114 TYR A O 1
ATOM 912 N N . LEU A 1 115 ? 3.775 2.768 -10.322 1.00 81.56 115 LEU A N 1
ATOM 913 C CA . LEU A 1 115 ? 4.376 3.926 -10.992 1.00 81.56 115 LEU A CA 1
ATOM 914 C C . LEU A 1 115 ? 5.901 3.922 -10.861 1.00 81.56 115 LEU A C 1
ATOM 916 O O . LEU A 1 115 ? 6.610 4.172 -11.835 1.00 81.56 115 LEU A O 1
ATOM 920 N N . HIS A 1 116 ? 6.407 3.586 -9.678 1.00 82.12 116 HIS A N 1
ATOM 921 C CA . HIS A 1 116 ? 7.833 3.463 -9.424 1.00 82.12 116 HIS A CA 1
ATOM 922 C C . HIS A 1 116 ? 8.455 2.340 -10.267 1.00 82.12 116 HIS A C 1
ATOM 924 O O . HIS A 1 116 ? 9.476 2.556 -10.915 1.00 82.12 116 HIS A O 1
ATOM 930 N N . GLU A 1 117 ? 7.831 1.164 -10.340 1.00 81.94 117 GLU A N 1
ATOM 931 C CA . GLU A 1 117 ? 8.316 0.042 -11.151 1.00 81.94 117 GLU A CA 1
ATOM 932 C C . GLU A 1 117 ? 8.342 0.380 -12.651 1.00 81.94 117 GLU A C 1
ATOM 934 O O . GLU A 1 117 ? 9.309 0.053 -13.341 1.00 81.94 117 GLU A O 1
ATOM 939 N N . LEU A 1 118 ? 7.357 1.135 -13.152 1.00 85.06 118 LEU A N 1
ATOM 940 C CA . LEU A 1 118 ? 7.380 1.678 -14.516 1.00 85.06 118 LEU A CA 1
ATOM 941 C C . LEU A 1 118 ? 8.573 2.614 -14.759 1.00 85.06 118 LEU A C 1
ATOM 943 O O . LEU A 1 118 ? 9.185 2.570 -15.830 1.00 85.06 118 LEU A O 1
ATOM 947 N N . GLU A 1 119 ? 8.909 3.475 -13.798 1.00 86.38 119 GLU A N 1
ATOM 948 C CA . GLU A 1 119 ? 10.078 4.355 -13.898 1.00 86.38 119 GLU A CA 1
ATOM 949 C C . GLU A 1 119 ? 11.391 3.571 -13.894 1.00 86.38 119 GLU A C 1
ATOM 951 O O . GLU A 1 119 ? 12.284 3.868 -14.695 1.00 86.38 119 GLU A O 1
ATOM 956 N N . TRP A 1 120 ? 11.514 2.561 -13.031 1.00 85.31 120 TRP A N 1
ATOM 957 C CA . TRP A 1 120 ? 12.676 1.671 -13.015 1.00 85.31 120 TRP A CA 1
ATOM 958 C C . TRP A 1 120 ? 12.819 0.914 -14.325 1.00 85.31 120 TRP A C 1
ATOM 960 O O . TRP A 1 120 ? 13.906 0.904 -14.899 1.00 85.31 120 TRP A O 1
ATOM 970 N N . ARG A 1 121 ? 11.718 0.400 -14.876 1.00 85.81 121 ARG A N 1
ATOM 971 C CA . ARG A 1 121 ? 11.761 -0.326 -16.144 1.00 85.81 121 ARG A CA 1
ATOM 972 C C . ARG A 1 121 ? 12.222 0.553 -17.305 1.00 85.81 121 ARG A C 1
ATOM 974 O O . ARG A 1 121 ? 13.011 0.104 -18.131 1.00 85.81 121 ARG A O 1
ATOM 981 N N . LYS A 1 122 ? 11.815 1.827 -17.342 1.00 87.62 122 LYS A N 1
ATOM 982 C CA . LYS A 1 122 ? 12.338 2.795 -18.326 1.00 87.62 122 LYS A CA 1
ATOM 983 C C . LYS A 1 122 ? 13.851 2.984 -18.195 1.00 87.62 122 LYS A C 1
ATOM 985 O O . LYS A 1 122 ? 14.553 3.006 -19.204 1.00 87.62 122 LYS A O 1
ATOM 990 N N . LYS A 1 123 ? 14.365 3.096 -16.966 1.00 88.38 123 LYS A N 1
ATOM 991 C CA . LYS A 1 123 ? 15.812 3.210 -16.717 1.00 88.38 123 LYS A CA 1
ATOM 992 C C . LYS A 1 123 ? 16.554 1.943 -17.141 1.00 88.38 123 LYS A C 1
ATOM 994 O O . LYS A 1 123 ? 17.620 2.044 -17.748 1.00 88.38 123 LYS A O 1
ATOM 999 N N . ASP A 1 124 ? 15.986 0.772 -16.878 1.00 86.44 124 ASP A N 1
ATOM 10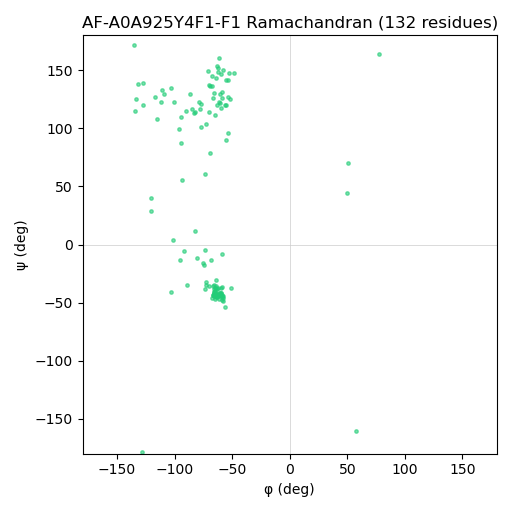00 C CA . ASP A 1 124 ? 16.568 -0.509 -17.279 1.00 86.44 124 ASP A CA 1
ATOM 1001 C C . ASP A 1 124 ? 16.615 -0.654 -18.807 1.00 86.44 124 ASP A C 1
ATOM 1003 O O . ASP A 1 124 ? 17.640 -1.067 -19.354 1.00 86.44 124 ASP A O 1
ATOM 1007 N N . GLU A 1 125 ? 15.565 -0.232 -19.521 1.00 87.44 125 GLU A N 1
ATOM 1008 C CA . GLU A 1 125 ? 15.552 -0.169 -20.989 1.00 87.44 125 GLU A CA 1
ATOM 1009 C C . GLU A 1 125 ? 16.662 0.750 -21.532 1.00 87.44 125 GLU A C 1
ATOM 1011 O O . GLU A 1 125 ? 17.368 0.387 -22.479 1.00 87.44 125 GLU A O 1
ATOM 1016 N N . GLU A 1 126 ? 16.865 1.926 -20.931 1.00 89.94 126 GLU A N 1
ATOM 1017 C CA . GLU A 1 126 ? 17.949 2.842 -21.310 1.00 89.94 126 GLU A CA 1
ATOM 1018 C C . GLU A 1 126 ? 19.338 2.247 -21.053 1.00 89.94 126 GLU A C 1
ATOM 1020 O O . GLU A 1 126 ? 20.238 2.376 -21.893 1.00 89.94 126 GLU A O 1
ATOM 1025 N N . MET A 1 127 ? 19.533 1.586 -19.911 1.00 87.00 127 MET A N 1
ATOM 1026 C CA . MET A 1 127 ? 20.794 0.922 -19.583 1.00 87.00 127 MET A CA 1
ATOM 1027 C C . MET A 1 127 ? 21.072 -0.252 -20.526 1.00 87.00 127 MET A C 1
ATOM 1029 O O . MET A 1 127 ? 22.197 -0.383 -21.014 1.00 87.00 127 MET A O 1
ATOM 1033 N N . LEU A 1 128 ? 20.056 -1.051 -20.865 1.00 85.50 128 LEU A N 1
ATOM 1034 C CA . LEU A 1 128 ? 20.175 -2.135 -21.841 1.00 85.50 128 LEU A CA 1
ATOM 1035 C C . LEU A 1 128 ? 20.586 -1.599 -23.220 1.00 85.50 128 LEU A C 1
ATOM 1037 O O . LEU A 1 128 ? 21.483 -2.166 -23.849 1.00 85.50 128 LEU A O 1
ATOM 1041 N N . ARG A 1 129 ? 19.988 -0.483 -23.669 1.00 87.50 129 ARG A N 1
ATOM 1042 C CA . ARG A 1 129 ? 20.376 0.185 -24.925 1.00 87.50 129 ARG A CA 1
ATOM 1043 C C . ARG A 1 129 ? 21.846 0.594 -24.904 1.00 87.50 129 ARG A C 1
ATOM 1045 O O . ARG A 1 129 ? 22.569 0.265 -25.843 1.00 87.50 129 ARG A O 1
ATOM 1052 N N . LYS A 1 130 ? 22.315 1.228 -23.824 1.00 88.00 130 LYS A N 1
ATOM 1053 C CA . LYS A 1 130 ? 23.733 1.603 -23.658 1.00 88.00 130 LYS A CA 1
ATOM 1054 C C . LYS A 1 130 ? 24.660 0.386 -23.721 1.00 88.00 130 LYS A C 1
ATOM 1056 O O . LYS A 1 130 ? 25.647 0.420 -24.444 1.00 88.00 130 LYS A O 1
ATOM 1061 N N . LEU A 1 131 ? 24.303 -0.711 -23.049 1.00 83.25 131 LEU A N 1
ATOM 1062 C CA . LEU A 1 131 ? 25.046 -1.980 -23.095 1.00 83.25 131 LEU A CA 1
ATOM 1063 C C . LEU A 1 131 ? 24.971 -2.699 -24.454 1.00 83.25 131 LEU A C 1
ATOM 1065 O O . LEU A 1 131 ? 25.677 -3.681 -24.669 1.00 83.25 131 LEU A O 1
ATOM 1069 N N . SER A 1 132 ? 24.066 -2.303 -25.351 1.00 80.62 132 SER A N 1
ATOM 1070 C CA . SER A 1 132 ? 23.982 -2.828 -26.723 1.00 80.62 132 SER A CA 1
ATOM 1071 C C . SER A 1 132 ? 24.702 -2.002 -27.774 1.00 80.62 132 SER A C 1
ATOM 1073 O O . SER A 1 132 ? 24.905 -2.509 -28.869 1.00 80.62 132 SER A O 1
ATOM 1075 N N . ALA A 1 133 ? 25.090 -0.775 -27.437 1.00 78.88 133 ALA A N 1
ATOM 1076 C CA . ALA A 1 133 ? 25.842 0.112 -28.316 1.00 78.88 133 ALA A CA 1
ATOM 1077 C C . ALA A 1 133 ? 27.372 -0.005 -28.142 1.00 78.88 133 ALA A C 1
ATOM 1079 O O . ALA A 1 133 ? 28.107 0.641 -28.886 1.00 78.88 133 ALA A O 1
ATOM 1080 N N . LEU A 1 134 ? 27.828 -0.789 -27.157 1.00 63.16 134 LEU A N 1
ATOM 1081 C CA . LEU A 1 134 ? 29.226 -1.170 -26.919 1.00 63.16 134 LEU A CA 1
ATOM 1082 C C . LEU A 1 134 ? 29.523 -2.517 -27.582 1.00 63.16 134 LEU A C 1
ATOM 1084 O O . LEU A 1 134 ? 30.641 -2.654 -28.119 1.00 63.16 134 LEU A O 1
#

pLDDT: mean 77.42, std 13.6, range [37.91, 91.06]

Secondary structure (DSSP, 8-state):
--PPPPP----HHHHHHHHHS--PPPSTT----PPPPP-----TTPPP--HHHHHHHHHHHH-SS--EEEEE--HHHHHHHHHHHHHHT-SEEEEEE-SSSSPEEEEEE--HHHHHHHHHHHHHHHHHHHHH--

Sequence (134 aa):
MNSPPAPRFLRKDSIATEIARPLTPCPDWCRPCPPVPKNQGSSSYGRPDETPVLQELAAFMADPVAREHPIQRRQDERTTAEEFIKRHFLDLDCKTIRQGTPHTLLCTKNDHSYLHELEWRKKDEEMLRKLSAL

Radius of gyration: 20.9 Å; Cα contacts (8 Å, |Δi|>4): 125; chains: 1; bounding box: 51×46×58 Å

Mean predicted aligned error: 10.7 Å

Foldseek 3Di:
DDDDPDPPDQPLVNLVVVLPPDPDQPQAQAWDDDDQDDCPDDPVVDDPCLRPLVVVVNVQNRDRHDFKDKAQDDPVNVVSVVCSCVVVVAQWDWDWAPDDPPIIIMIGGHRVVSVVVVVVSVVSVVVSVVVVVD